Protein AF-A0A4P8RHS1-F1 (afdb_monomer_lite)

Secondary structure (DSSP, 8-state):
-HHHHHHHHHHHHHHHHHHHHHHTTSS-HHHHH---SHHHHHHHHHHHHHHHHHHHHHHHHHHHHHHHHHHHHHHHHHHHHHHHHHHHHHHHHHHHHHHHHHHHHHHHHTT-

pLDDT: mean 79.75, std 10.5, range [48.38, 92.0]

Radius of gyration: 33.07 Å; chains: 1; bounding box: 61×16×100 Å

Foldseek 3Di:
DVVLLVVLVVVLVVLVVVVVCPVVCVDPCCVNVVDDDPVVVVVVVVVSVVVNVVSVVVNVVVVVVVVVVVVVVVVVVVVVVVVVVVVVVVVVVVVVVVVVVVVVVVVVVVVD

Sequence (112 aa):
MKFLRTFLNLVVWSYVIFSALLLSTLLNENTTFSISNEEQTILLYKIIAGAGAALLIAKLLVNYLYVTSLKHEQHLQQLKINELKADLYDSRQEFRNNNYKFARAEEAEASF

Structure (mmCIF, N/CA/C/O backbone):
data_AF-A0A4P8RHS1-F1
#
_entry.id   AF-A0A4P8RHS1-F1
#
loop_
_atom_site.group_PDB
_atom_si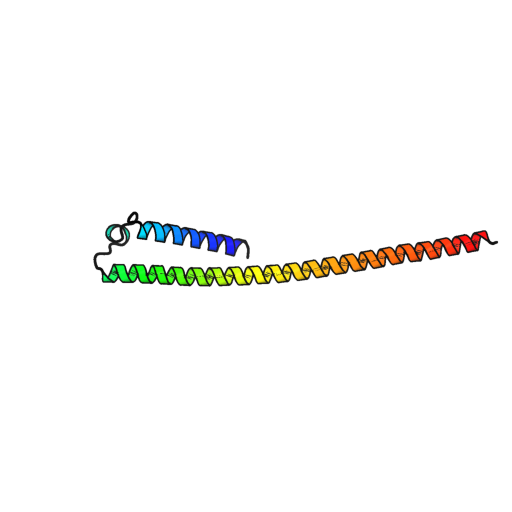te.id
_atom_site.type_symbol
_atom_site.label_atom_id
_atom_site.label_alt_id
_atom_site.label_comp_id
_atom_site.label_asym_id
_atom_site.label_entity_id
_atom_site.label_seq_id
_atom_site.pdbx_PDB_ins_code
_atom_site.Cartn_x
_atom_site.Cartn_y
_atom_site.Cartn_z
_atom_site.occupancy
_atom_site.B_iso_or_equiv
_atom_site.auth_seq_id
_atom_site.auth_comp_id
_atom_site.auth_asym_id
_atom_site.auth_atom_id
_atom_site.pdbx_PDB_model_num
ATOM 1 N N . MET A 1 1 ? 0.322 -3.977 -7.636 1.00 74.44 1 MET A N 1
ATOM 2 C CA . MET A 1 1 ? 0.633 -2.915 -6.647 1.00 74.44 1 MET A CA 1
ATOM 3 C C . MET A 1 1 ? -0.365 -1.756 -6.613 1.00 74.44 1 MET A C 1
ATOM 5 O O . MET A 1 1 ? -0.783 -1.382 -5.525 1.00 74.44 1 MET A O 1
ATOM 9 N N . LYS A 1 2 ? -0.784 -1.194 -7.759 1.00 75.88 2 LYS A N 1
ATOM 10 C CA . LYS A 1 2 ? -1.721 -0.049 -7.802 1.00 75.88 2 LYS A CA 1
ATOM 11 C C . LYS A 1 2 ? -3.056 -0.334 -7.091 1.00 75.88 2 LYS A C 1
ATOM 13 O O . LYS A 1 2 ? -3.466 0.448 -6.246 1.00 75.88 2 LYS A O 1
ATOM 18 N N . PHE A 1 3 ? -3.661 -1.497 -7.357 1.00 80.81 3 PHE A N 1
ATOM 19 C CA . PHE A 1 3 ? -4.893 -1.946 -6.694 1.00 80.81 3 PHE A CA 1
ATOM 20 C C . PHE A 1 3 ? -4.735 -2.086 -5.173 1.00 80.81 3 PHE A C 1
ATOM 22 O O . PHE A 1 3 ? -5.542 -1.550 -4.426 1.00 80.81 3 PHE A O 1
ATOM 29 N N . LEU A 1 4 ? -3.653 -2.726 -4.713 1.00 81.00 4 LEU A N 1
ATOM 30 C CA . LEU A 1 4 ? -3.365 -2.908 -3.287 1.00 81.00 4 LEU A CA 1
ATOM 31 C C . LEU A 1 4 ? -3.214 -1.564 -2.557 1.00 81.00 4 LEU A C 1
ATOM 33 O O . LEU A 1 4 ? -3.756 -1.382 -1.472 1.00 81.00 4 LEU A O 1
ATOM 37 N N . ARG A 1 5 ? -2.534 -0.595 -3.184 1.00 79.81 5 ARG A N 1
ATOM 38 C CA . ARG A 1 5 ? -2.408 0.774 -2.663 1.00 79.81 5 ARG A 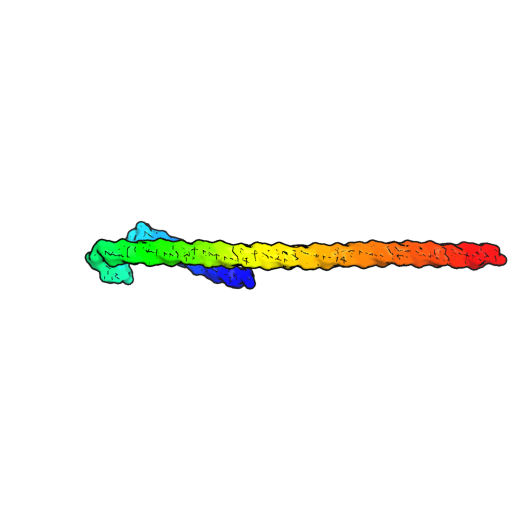CA 1
ATOM 39 C C . ARG A 1 5 ? -3.762 1.486 -2.591 1.00 79.81 5 ARG A C 1
ATOM 41 O O . ARG A 1 5 ? -4.038 2.151 -1.597 1.00 79.81 5 ARG A O 1
ATOM 48 N N . THR A 1 6 ? -4.602 1.352 -3.618 1.00 85.62 6 THR A N 1
ATOM 49 C CA . THR A 1 6 ? -5.950 1.943 -3.637 1.00 85.62 6 THR A CA 1
ATOM 50 C C . THR A 1 6 ? -6.848 1.327 -2.569 1.00 85.62 6 THR A C 1
ATOM 52 O O . THR A 1 6 ? -7.483 2.063 -1.818 1.00 85.62 6 THR A O 1
ATOM 55 N N . PHE A 1 7 ? -6.857 -0.002 -2.457 1.00 88.31 7 PHE A N 1
ATOM 56 C CA . PHE A 1 7 ? -7.616 -0.721 -1.439 1.00 88.31 7 PHE A CA 1
ATOM 57 C C . PHE A 1 7 ? -7.185 -0.304 -0.030 1.00 88.31 7 PHE A C 1
ATOM 59 O O . PHE A 1 7 ? -8.019 0.077 0.785 1.00 88.31 7 PHE A O 1
ATOM 66 N N . LEU A 1 8 ? -5.877 -0.274 0.234 1.00 87.75 8 LEU A N 1
ATOM 67 C CA . LEU A 1 8 ? -5.358 0.130 1.537 1.00 87.75 8 LEU A CA 1
ATOM 68 C C . LEU A 1 8 ? -5.686 1.595 1.863 1.00 87.75 8 LEU A C 1
ATOM 70 O O . LEU A 1 8 ? -6.040 1.901 2.996 1.00 87.75 8 LEU A O 1
ATOM 74 N N . ASN A 1 9 ? -5.639 2.499 0.882 1.00 87.19 9 ASN A N 1
ATOM 75 C CA . ASN A 1 9 ? -6.089 3.878 1.084 1.00 87.19 9 ASN A CA 1
ATOM 76 C C . ASN A 1 9 ? -7.578 3.953 1.444 1.00 87.19 9 ASN A C 1
ATOM 78 O O . ASN A 1 9 ? -7.937 4.736 2.318 1.00 87.19 9 ASN A O 1
ATOM 82 N N . LEU A 1 10 ? -8.430 3.152 0.800 1.00 91.94 10 LEU A N 1
ATOM 83 C CA . LEU A 1 10 ? -9.861 3.101 1.103 1.00 91.94 10 LEU A CA 1
ATOM 84 C C . LEU A 1 10 ? -10.108 2.600 2.533 1.00 91.94 10 LEU A C 1
ATOM 86 O O . LEU A 1 10 ? -10.871 3.220 3.270 1.00 91.94 10 LEU A O 1
ATOM 90 N N . VAL A 1 11 ? -9.399 1.549 2.956 1.00 89.81 11 VAL A N 1
ATOM 91 C CA . VAL A 1 11 ? -9.449 1.039 4.337 1.00 89.81 11 VAL A CA 1
ATOM 92 C C . VAL A 1 11 ? -9.008 2.109 5.338 1.00 89.81 11 VAL A C 1
ATOM 94 O O . VAL A 1 11 ? -9.685 2.329 6.340 1.00 89.81 11 VAL A O 1
ATOM 97 N N . VAL A 1 12 ? -7.913 2.823 5.058 1.00 89.38 12 VAL A N 1
ATOM 98 C CA . VAL A 1 12 ? -7.424 3.907 5.926 1.00 89.38 12 VAL A CA 1
ATOM 99 C C . VAL A 1 12 ? -8.446 5.040 6.026 1.00 89.38 12 VAL A C 1
ATOM 101 O O . VAL A 1 12 ? -8.705 5.516 7.126 1.00 89.38 12 VAL A O 1
ATOM 104 N N . TRP A 1 13 ? -9.059 5.453 4.915 1.00 89.69 13 TRP A N 1
ATOM 105 C CA . TRP A 1 13 ? -10.111 6.473 4.939 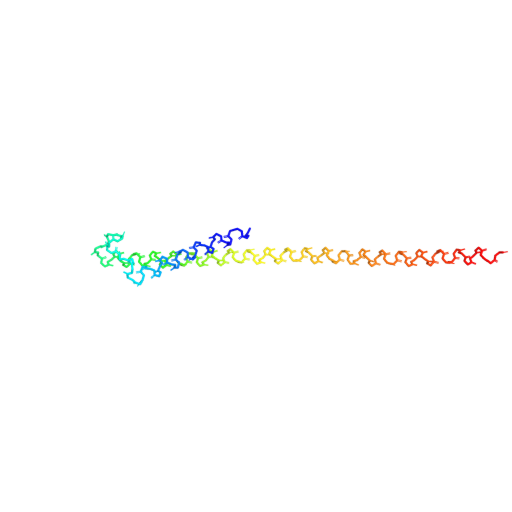1.00 89.69 13 TRP A CA 1
ATOM 106 C C . TRP A 1 13 ? -11.324 6.027 5.751 1.00 89.69 13 TRP A C 1
ATOM 108 O O . TRP A 1 13 ? -11.800 6.789 6.589 1.00 89.69 13 TRP A O 1
ATOM 118 N N . SER A 1 14 ? -11.773 4.785 5.568 1.00 89.12 14 SER A N 1
ATOM 119 C CA . SER A 1 14 ? -12.859 4.214 6.368 1.00 89.12 14 SER A CA 1
ATOM 120 C C . SER A 1 14 ? -12.521 4.210 7.861 1.00 89.12 14 SER A C 1
ATOM 122 O O . SER A 1 14 ? -13.365 4.567 8.677 1.00 89.12 14 SER A O 1
ATOM 124 N N . TYR A 1 15 ? -11.286 3.852 8.222 1.00 90.06 15 TYR A N 1
ATOM 125 C CA . TYR A 1 15 ? -10.816 3.861 9.607 1.00 90.06 15 TYR A CA 1
ATOM 126 C C . TYR A 1 15 ? -10.774 5.276 10.204 1.00 90.06 15 TYR A C 1
ATOM 128 O O . TYR A 1 15 ? -11.187 5.472 11.348 1.00 90.06 15 TYR A O 1
ATOM 136 N N . VAL A 1 16 ? -10.306 6.268 9.438 1.00 88.06 16 VAL A N 1
ATOM 137 C CA . VAL A 1 16 ? -10.254 7.672 9.880 1.00 88.06 16 VAL A CA 1
ATOM 138 C C . VAL A 1 16 ? -11.661 8.214 10.104 1.00 88.06 16 VAL A C 1
ATOM 140 O O . VAL A 1 16 ? -11.913 8.821 11.141 1.00 88.06 16 VAL A O 1
ATOM 143 N N . ILE A 1 17 ? -12.584 7.954 9.174 1.00 89.44 17 ILE A N 1
ATOM 144 C CA . ILE A 1 17 ? -13.987 8.368 9.297 1.00 89.44 17 ILE A CA 1
ATOM 145 C C . ILE A 1 17 ? -14.625 7.712 10.523 1.00 89.44 17 ILE A C 1
ATOM 147 O O . ILE A 1 17 ? -15.237 8.399 11.335 1.00 89.44 17 ILE A O 1
ATOM 151 N N . PHE A 1 18 ? -14.436 6.402 10.694 1.00 86.88 18 PHE A N 1
ATOM 152 C CA . PHE A 1 18 ? -14.956 5.670 11.847 1.00 86.88 18 PHE A CA 1
ATOM 153 C C . PHE A 1 18 ? -14.419 6.227 13.172 1.00 86.88 18 PHE A C 1
ATOM 155 O O . PHE A 1 18 ? -15.196 6.539 14.069 1.00 86.88 18 PHE A O 1
ATOM 162 N N . SER A 1 19 ? -13.102 6.424 13.273 1.00 84.94 19 SER A N 1
ATOM 163 C CA . SER A 1 19 ? -12.467 6.980 14.475 1.00 84.94 19 SER A CA 1
ATOM 164 C C . SER A 1 19 ? -12.947 8.403 14.773 1.00 84.94 19 SER A C 1
ATOM 166 O O . SER A 1 19 ? -13.182 8.744 15.927 1.00 84.94 19 SER A O 1
ATOM 168 N N . ALA A 1 20 ? -13.125 9.231 13.740 1.00 85.44 20 ALA A N 1
ATOM 169 C CA . ALA A 1 20 ? -13.624 10.593 13.894 1.00 85.44 20 ALA A CA 1
ATOM 170 C C . ALA A 1 20 ? -15.073 10.621 14.401 1.00 85.44 20 ALA A C 1
ATOM 172 O O . ALA A 1 20 ? -15.378 11.394 15.303 1.00 85.44 20 ALA A O 1
ATOM 173 N N . LEU A 1 21 ? -15.945 9.756 13.872 1.00 85.31 21 LEU A N 1
ATOM 174 C CA . LEU A 1 21 ? -17.334 9.633 14.328 1.00 85.31 21 LEU A CA 1
ATOM 175 C C . LEU A 1 21 ? -17.431 9.150 15.781 1.00 85.31 21 LEU A C 1
ATOM 177 O O . LEU A 1 21 ? -18.306 9.599 16.521 1.00 85.31 21 LEU A O 1
ATOM 181 N N . LEU A 1 22 ? -16.526 8.254 16.183 1.00 83.19 22 LEU A N 1
ATOM 182 C CA . LEU A 1 22 ? -16.426 7.743 17.551 1.00 83.19 22 LEU A CA 1
ATOM 183 C C . LEU A 1 22 ? -15.972 8.841 18.523 1.00 83.19 22 LEU A C 1
ATOM 185 O O . LEU A 1 22 ? -16.579 9.026 19.570 1.00 83.19 22 LEU A O 1
ATOM 189 N N . LEU A 1 23 ? -14.986 9.650 18.129 1.00 81.25 23 LEU A N 1
ATOM 190 C CA . LEU A 1 23 ? -14.503 10.776 18.936 1.00 81.25 23 LEU A CA 1
ATOM 191 C C . LEU A 1 23 ? -15.464 11.975 18.971 1.00 81.25 23 LEU A C 1
ATOM 193 O O . LEU A 1 23 ? -15.468 12.721 19.946 1.00 81.25 23 LEU A O 1
ATOM 197 N N . SER A 1 24 ? -16.276 12.190 17.932 1.00 78.62 24 SER A N 1
ATOM 198 C CA . SER A 1 24 ? -17.181 13.346 17.849 1.00 78.62 24 SER A CA 1
ATOM 199 C C . SER A 1 24 ? -18.518 13.144 18.573 1.00 78.62 24 SER A C 1
ATOM 201 O O . SER A 1 24 ? -19.466 13.862 18.258 1.00 78.62 24 SER A O 1
ATOM 203 N N . THR A 1 25 ? -18.620 12.130 19.443 1.00 68.38 25 THR A N 1
ATOM 204 C CA . THR A 1 25 ? -19.835 11.703 20.171 1.00 68.38 25 THR A CA 1
ATOM 205 C C . THR A 1 25 ? -21.051 11.340 19.303 1.00 68.38 25 THR A C 1
ATOM 207 O O . THR A 1 25 ? -22.109 11.009 19.838 1.00 68.38 25 THR A O 1
ATOM 210 N N . LEU A 1 26 ? -20.904 11.321 17.969 1.00 71.00 26 LEU A N 1
ATOM 211 C CA . LEU A 1 26 ? -21.935 10.876 17.022 1.00 71.00 26 LEU A CA 1
ATOM 212 C C . LEU A 1 26 ? -22.147 9.358 17.097 1.00 71.00 26 LEU A C 1
ATOM 214 O O . LEU A 1 26 ? -23.270 8.881 16.947 1.00 71.00 26 LEU A O 1
ATOM 218 N N . LEU A 1 27 ? -21.077 8.604 17.356 1.00 69.06 27 LEU A N 1
ATOM 219 C CA . LEU A 1 27 ? -21.141 7.200 17.749 1.00 69.06 27 LEU A CA 1
ATOM 220 C C . LEU A 1 27 ? -20.948 7.116 19.261 1.00 69.06 27 LEU A C 1
ATOM 222 O O . LEU A 1 27 ? -19.839 7.268 19.764 1.00 69.06 27 LEU A O 1
ATOM 226 N N . ASN A 1 28 ? -22.035 6.876 19.990 1.00 70.19 28 ASN A N 1
ATOM 227 C CA . ASN A 1 28 ? -21.971 6.717 21.436 1.00 70.19 28 ASN A CA 1
ATOM 228 C C . ASN A 1 28 ? -21.539 5.283 21.786 1.00 70.19 28 ASN A C 1
ATOM 230 O O . ASN A 1 28 ? -22.145 4.298 21.349 1.00 70.19 28 ASN A O 1
ATOM 234 N N . GLU A 1 29 ? -20.459 5.179 22.553 1.00 67.88 29 GLU A N 1
ATOM 235 C CA . GLU A 1 29 ? -19.797 3.929 22.931 1.00 67.88 29 GLU A CA 1
ATOM 236 C C . GLU A 1 29 ? -20.727 3.006 23.732 1.00 67.88 29 GLU A C 1
ATOM 238 O O . GLU A 1 29 ? -20.777 1.801 23.476 1.00 67.88 29 GLU A O 1
ATOM 243 N N . ASN A 1 30 ? -21.547 3.581 24.622 1.00 64.38 30 ASN A N 1
ATOM 2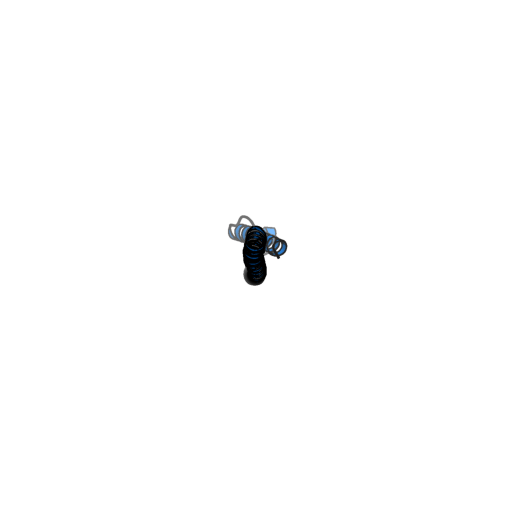44 C CA . ASN A 1 30 ? -22.510 2.830 25.433 1.00 64.38 30 ASN A CA 1
ATOM 245 C C . ASN A 1 30 ? -23.617 2.201 24.581 1.00 64.38 30 ASN A C 1
ATOM 247 O O . ASN A 1 30 ? -24.023 1.069 24.830 1.00 64.38 30 ASN A O 1
ATOM 251 N N . THR A 1 31 ? -24.125 2.914 23.572 1.00 66.25 31 THR A N 1
ATOM 252 C CA . THR A 1 31 ? -25.230 2.414 22.735 1.00 66.25 31 THR A CA 1
ATOM 253 C C . THR A 1 31 ? -24.750 1.504 21.612 1.00 66.25 31 THR A C 1
ATOM 255 O O . THR A 1 31 ? -25.482 0.612 21.200 1.00 66.25 31 THR A O 1
ATOM 258 N N . THR A 1 32 ? -23.534 1.727 21.108 1.00 70.19 32 THR A N 1
ATOM 259 C CA . THR A 1 32 ? -23.006 1.016 19.931 1.00 70.19 32 THR A CA 1
ATOM 260 C C . THR A 1 32 ? -22.233 -0.241 20.319 1.00 70.19 32 THR A C 1
ATOM 262 O O . THR A 1 32 ? -22.327 -1.253 19.630 1.00 70.19 32 THR A O 1
ATOM 265 N N . PHE A 1 33 ? -21.485 -0.190 21.424 1.00 72.56 33 PHE A N 1
ATOM 266 C CA . PHE A 1 33 ? -20.627 -1.289 21.877 1.00 72.56 33 PHE A CA 1
ATOM 267 C C . PHE A 1 33 ? -21.091 -1.910 23.198 1.00 72.56 33 PHE A C 1
ATOM 269 O O . PHE A 1 33 ? -20.405 -2.783 23.723 1.00 72.56 33 PHE A O 1
ATOM 276 N N . SER A 1 34 ? -22.248 -1.482 23.727 1.00 76.31 34 SER A N 1
ATOM 277 C CA . SER A 1 34 ? -22.792 -1.941 25.017 1.00 76.31 34 SER A CA 1
ATOM 278 C C . SER A 1 34 ? -21.777 -1.849 26.159 1.00 76.31 34 SER A C 1
ATOM 280 O O . SER A 1 34 ? -21.766 -2.677 27.068 1.00 76.31 34 SER A O 1
ATOM 282 N N . ILE A 1 35 ? -20.905 -0.844 26.094 1.00 76.44 35 ILE A N 1
ATOM 283 C CA . ILE A 1 35 ? -19.909 -0.586 27.124 1.00 76.44 35 ILE A CA 1
ATOM 284 C C . ILE A 1 35 ? -20.617 0.060 28.312 1.00 76.44 35 ILE A C 1
ATOM 286 O O . ILE A 1 35 ? -21.473 0.919 28.131 1.00 76.44 35 ILE A O 1
ATOM 290 N N . SER A 1 36 ? -20.308 -0.384 29.527 1.00 72.81 36 SER A N 1
ATOM 291 C CA . SER A 1 36 ? -20.899 0.177 30.752 1.00 72.81 36 SER A CA 1
ATOM 292 C C . SER A 1 36 ? -19.862 0.607 31.789 1.00 72.81 36 SER A C 1
ATOM 294 O O . SER A 1 36 ? -20.218 1.288 32.746 1.00 72.81 36 SER A O 1
ATOM 296 N N . ASN A 1 37 ? -18.593 0.223 31.603 1.00 79.19 37 ASN A N 1
ATOM 297 C CA . ASN A 1 37 ? -17.501 0.455 32.550 1.00 79.19 37 ASN A CA 1
ATOM 298 C C . ASN A 1 37 ? -16.335 1.207 31.891 1.00 79.19 37 ASN A C 1
ATOM 300 O O . ASN A 1 37 ? -15.971 0.915 30.751 1.00 79.19 37 ASN A O 1
ATOM 304 N N . GLU A 1 38 ? -15.672 2.085 32.651 1.00 80.56 38 GLU A N 1
ATOM 305 C CA . GLU A 1 38 ? -14.509 2.864 32.186 1.00 80.56 38 GLU A CA 1
ATOM 306 C C . GLU A 1 38 ? -13.354 1.986 31.675 1.00 80.56 38 GLU A C 1
ATOM 308 O O . GLU A 1 38 ? -12.709 2.323 30.682 1.00 80.56 38 GLU A O 1
ATOM 313 N N . GLU A 1 39 ? -13.109 0.825 32.292 1.00 84.94 39 GLU A N 1
ATOM 314 C CA . GLU A 1 39 ? -12.054 -0.096 31.845 1.00 84.94 39 GLU A CA 1
ATOM 315 C C . GLU A 1 39 ? -12.282 -0.606 30.415 1.00 84.94 39 GLU A C 1
ATOM 317 O O . GLU A 1 39 ? -11.330 -0.745 29.645 1.00 84.94 39 GLU A O 1
ATOM 322 N N . GLN A 1 40 ? -13.540 -0.848 30.036 1.00 81.69 40 GLN A N 1
ATOM 323 C CA . GLN A 1 40 ? -13.902 -1.310 28.695 1.00 81.69 40 GLN A CA 1
ATOM 324 C C . GLN A 1 40 ? -13.738 -0.192 27.661 1.00 81.69 40 GLN A C 1
ATOM 326 O O . GLN A 1 40 ? -13.229 -0.448 26.568 1.00 81.69 40 GLN A O 1
ATOM 331 N N . THR A 1 41 ? -14.078 1.047 28.024 1.00 81.31 41 THR A N 1
ATOM 332 C CA . THR A 1 41 ? -13.817 2.238 27.203 1.00 81.31 41 THR A CA 1
ATOM 333 C C . THR A 1 41 ? -12.320 2.410 26.937 1.00 81.31 41 THR A C 1
ATOM 335 O O . THR A 1 41 ? -11.894 2.535 25.787 1.00 81.31 41 THR A O 1
ATOM 338 N N . ILE A 1 42 ? -11.480 2.331 27.975 1.00 85.06 42 ILE A N 1
ATOM 339 C CA . ILE A 1 42 ? -10.018 2.446 27.825 1.00 85.06 42 ILE A CA 1
ATOM 340 C C . ILE A 1 42 ? -9.466 1.332 26.923 1.00 85.06 42 ILE A C 1
ATOM 342 O O . ILE A 1 42 ? -8.576 1.573 26.099 1.00 85.06 42 ILE A O 1
ATOM 346 N N . LEU A 1 43 ? -9.984 0.111 27.062 1.00 87.06 43 LEU A N 1
ATOM 347 C CA . LEU A 1 43 ? -9.584 -1.030 26.240 1.00 87.06 43 LEU A CA 1
ATOM 348 C C . LEU A 1 43 ? -9.966 -0.809 24.767 1.00 87.06 43 LEU A C 1
ATOM 350 O O . LEU A 1 43 ? -9.128 -1.019 23.886 1.00 87.06 43 LEU A O 1
ATOM 354 N N . LEU A 1 44 ? -11.169 -0.294 24.497 1.00 84.31 44 LEU A N 1
ATOM 355 C CA . LEU A 1 44 ? -11.622 0.058 23.149 1.00 84.31 44 LEU A CA 1
ATOM 356 C C . LEU A 1 44 ? -10.696 1.097 22.496 1.00 84.31 44 LEU A C 1
ATOM 358 O O . LEU A 1 44 ? -10.203 0.871 21.388 1.00 84.31 44 LEU A O 1
ATOM 362 N N . TYR A 1 45 ? -10.357 2.176 23.204 1.00 85.12 45 TYR A N 1
ATOM 363 C CA . TYR A 1 45 ? -9.418 3.182 22.697 1.00 85.12 45 TYR A CA 1
ATOM 364 C C . TYR A 1 45 ? -8.008 2.626 22.454 1.00 85.12 45 TYR A C 1
ATOM 366 O O . TYR A 1 45 ? -7.376 2.982 21.455 1.00 85.12 45 TYR A O 1
ATOM 374 N N . LYS A 1 46 ? -7.516 1.714 23.304 1.00 88.12 46 LYS A N 1
ATOM 375 C CA . LYS A 1 46 ? -6.233 1.023 23.072 1.00 88.12 46 LYS A CA 1
ATOM 376 C C . LYS A 1 46 ? -6.262 0.159 21.814 1.00 88.12 46 LYS A C 1
ATOM 378 O O . LY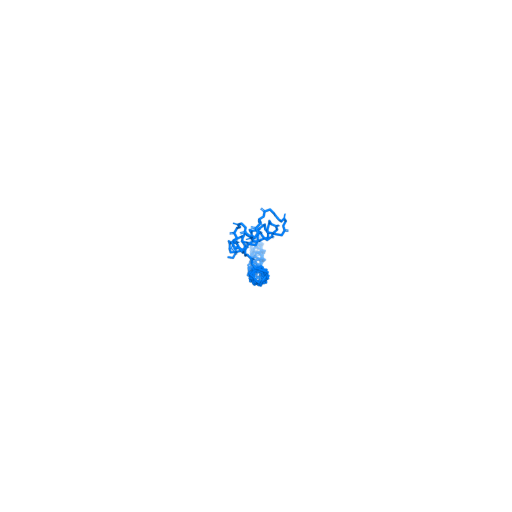S A 1 46 ? -5.288 0.170 21.061 1.00 88.12 46 LYS A O 1
ATOM 383 N N . ILE A 1 47 ? -7.355 -0.565 21.574 1.00 87.88 47 ILE A N 1
ATOM 384 C CA . ILE A 1 47 ? -7.522 -1.370 20.356 1.00 87.88 47 ILE A CA 1
ATOM 385 C C . ILE A 1 47 ? -7.541 -0.465 19.126 1.00 87.88 47 ILE A C 1
ATOM 387 O O . ILE A 1 47 ? -6.832 -0.751 18.163 1.00 87.88 47 ILE A O 1
ATOM 391 N N . ILE A 1 48 ? -8.293 0.639 19.167 1.00 87.44 48 ILE A N 1
ATOM 392 C CA . ILE A 1 48 ? -8.343 1.613 18.070 1.00 87.44 48 ILE A CA 1
ATOM 393 C C . ILE A 1 48 ? -6.937 2.158 17.803 1.00 87.44 48 ILE A C 1
ATOM 395 O O . ILE A 1 48 ? -6.441 2.048 16.686 1.00 87.44 48 ILE A O 1
ATOM 399 N N . ALA A 1 49 ? -6.237 2.645 18.830 1.00 86.25 49 ALA A N 1
ATOM 400 C CA . ALA A 1 49 ? -4.872 3.146 18.685 1.00 86.25 49 ALA A CA 1
ATOM 401 C C . ALA A 1 49 ? -3.911 2.088 18.104 1.00 86.25 49 ALA A C 1
ATOM 403 O O . ALA A 1 49 ? -3.127 2.392 17.201 1.00 86.25 49 ALA A O 1
ATOM 404 N N . GLY A 1 50 ? -4.006 0.838 18.568 1.00 90.25 50 GLY A N 1
ATOM 405 C CA . GLY A 1 50 ? -3.223 -0.284 18.046 1.00 90.25 50 GLY A CA 1
ATOM 406 C C . GLY A 1 50 ? -3.527 -0.597 16.577 1.00 90.25 50 GLY A C 1
ATOM 407 O O . GLY A 1 50 ? -2.606 -0.763 15.775 1.00 90.25 50 GLY A O 1
ATOM 408 N N . ALA A 1 51 ? -4.805 -0.605 16.195 1.00 88.56 51 ALA A N 1
ATOM 409 C CA . ALA A 1 51 ? -5.235 -0.787 14.811 1.00 88.56 51 ALA A CA 1
ATOM 410 C C . ALA A 1 51 ? -4.741 0.357 13.908 1.00 88.56 51 ALA A C 1
ATOM 412 O O . ALA A 1 51 ? -4.257 0.108 12.801 1.00 88.56 51 ALA A O 1
ATOM 413 N N . GLY A 1 52 ? -4.776 1.599 14.397 1.00 87.69 52 GLY A N 1
ATOM 414 C CA . GLY A 1 52 ? -4.221 2.761 13.705 1.00 87.69 52 GLY A CA 1
ATOM 415 C C . GLY A 1 52 ? -2.713 2.644 13.463 1.00 87.69 52 GLY A C 1
ATOM 416 O O . GLY A 1 52 ? -2.246 2.885 12.346 1.00 87.69 52 GLY A O 1
ATOM 417 N N . ALA A 1 53 ? -1.952 2.209 14.471 1.00 89.62 53 ALA A N 1
ATOM 418 C CA . ALA A 1 53 ? -0.514 1.970 14.334 1.00 89.62 53 ALA A CA 1
ATOM 419 C C . ALA A 1 53 ? -0.213 0.878 13.291 1.00 89.62 53 ALA A C 1
ATOM 421 O O . ALA A 1 53 ? 0.640 1.066 12.419 1.00 89.62 53 ALA A O 1
ATOM 422 N N . ALA A 1 54 ? -0.961 -0.229 13.321 1.00 90.81 54 ALA A N 1
ATOM 423 C CA . ALA A 1 54 ? -0.825 -1.306 12.343 1.00 90.81 54 ALA A CA 1
ATOM 424 C C . ALA A 1 54 ? -1.136 -0.834 10.909 1.00 90.81 54 ALA A C 1
ATOM 426 O O . ALA A 1 54 ? -0.390 -1.144 9.976 1.00 90.81 54 ALA A O 1
ATOM 427 N N . LEU A 1 55 ? -2.189 -0.028 10.727 1.00 90.62 55 LEU A N 1
ATOM 428 C CA . LEU A 1 55 ? -2.551 0.543 9.427 1.00 90.62 55 LEU A CA 1
ATOM 429 C C . LEU A 1 55 ? -1.472 1.480 8.874 1.00 90.62 55 LEU A C 1
ATOM 431 O O . LEU A 1 55 ? -1.193 1.446 7.672 1.00 90.62 55 LEU A O 1
ATOM 435 N N . LEU A 1 56 ? -0.838 2.292 9.724 1.00 88.88 56 LEU A N 1
ATOM 436 C CA . LEU A 1 56 ? 0.268 3.160 9.308 1.00 88.88 56 LEU A CA 1
ATOM 437 C C . LEU A 1 56 ? 1.475 2.353 8.827 1.00 88.88 56 LEU A C 1
ATOM 439 O O . LEU A 1 56 ? 2.029 2.664 7.770 1.00 88.88 56 LEU A O 1
ATOM 443 N N . ILE A 1 57 ? 1.843 1.294 9.550 1.00 92.00 57 ILE A N 1
ATOM 444 C CA . ILE A 1 57 ? 2.935 0.395 9.152 1.00 92.00 57 ILE A CA 1
ATOM 445 C C . ILE A 1 57 ? 2.604 -0.279 7.818 1.00 92.00 57 ILE A C 1
ATOM 447 O O . ILE A 1 57 ? 3.416 -0.246 6.891 1.00 92.00 57 ILE A O 1
ATOM 451 N N . ALA A 1 58 ? 1.393 -0.823 7.677 1.00 88.88 58 ALA A N 1
ATOM 452 C CA . ALA A 1 58 ? 0.948 -1.449 6.435 1.00 88.88 58 ALA A CA 1
ATOM 453 C C . ALA A 1 58 ? 0.987 -0.462 5.254 1.00 88.88 58 ALA A C 1
ATOM 455 O O . ALA A 1 58 ? 1.474 -0.797 4.170 1.00 88.88 58 ALA A O 1
ATOM 456 N N . LYS A 1 59 ? 0.550 0.786 5.468 1.00 86.88 59 LYS A N 1
ATOM 457 C CA . LYS A 1 59 ? 0.619 1.853 4.460 1.00 86.88 59 LYS A CA 1
ATOM 458 C C . LYS A 1 59 ? 2.051 2.166 4.053 1.00 86.88 59 LYS A C 1
ATOM 460 O O . LYS A 1 59 ? 2.329 2.314 2.861 1.00 86.88 59 LYS A O 1
ATOM 465 N N . LEU A 1 60 ? 2.949 2.267 5.028 1.00 89.25 60 LEU A N 1
ATOM 466 C CA . LEU A 1 60 ? 4.354 2.573 4.797 1.00 89.25 60 LEU A CA 1
ATOM 467 C C . LEU A 1 60 ? 5.028 1.462 3.986 1.00 89.25 60 LEU A C 1
ATOM 469 O O . LEU A 1 60 ? 5.689 1.762 2.992 1.00 89.25 60 LEU A O 1
ATOM 473 N N . LEU A 1 61 ? 4.778 0.197 4.331 1.00 88.94 61 LEU A N 1
ATOM 474 C CA . LEU A 1 61 ? 5.297 -0.964 3.603 1.00 88.94 61 LEU A CA 1
ATOM 475 C C . LEU A 1 61 ? 4.801 -1.009 2.155 1.00 88.94 61 LEU A C 1
ATOM 477 O O . LEU A 1 61 ? 5.605 -1.125 1.229 1.00 88.94 61 LEU A O 1
ATOM 481 N N . VAL A 1 62 ? 3.490 -0.862 1.934 1.00 88.50 62 VAL A N 1
ATOM 482 C CA . VAL A 1 62 ? 2.926 -0.870 0.574 1.00 88.50 62 VAL A CA 1
ATOM 483 C C . VAL A 1 62 ? 3.471 0.295 -0.253 1.00 88.50 62 VAL A C 1
ATOM 485 O O . VAL A 1 62 ? 3.785 0.115 -1.430 1.00 88.50 62 VAL A O 1
ATOM 488 N N . ASN A 1 63 ? 3.625 1.479 0.344 1.00 85.75 63 ASN A N 1
ATOM 489 C CA . ASN A 1 63 ? 4.180 2.632 -0.358 1.00 85.75 63 ASN A CA 1
ATOM 490 C C . ASN A 1 63 ? 5.666 2.441 -0.692 1.00 85.75 63 ASN A C 1
ATOM 492 O O . ASN A 1 63 ? 6.080 2.747 -1.808 1.00 85.75 63 ASN A O 1
ATOM 496 N N . TYR A 1 64 ? 6.450 1.892 0.237 1.00 87.06 64 TYR A N 1
ATOM 497 C CA . TYR A 1 64 ? 7.857 1.573 0.008 1.00 87.06 64 TYR A CA 1
ATOM 498 C C . TYR A 1 64 ? 8.020 0.585 -1.151 1.00 87.06 64 TYR A C 1
ATOM 500 O O . TYR A 1 64 ? 8.741 0.866 -2.107 1.00 87.06 64 TYR A O 1
ATOM 508 N N . LEU A 1 65 ? 7.282 -0.529 -1.124 1.00 86.88 65 LEU A N 1
ATOM 509 C CA . LEU A 1 65 ? 7.320 -1.528 -2.194 1.00 86.88 65 LEU A CA 1
ATOM 510 C C . LEU A 1 65 ? 6.872 -0.950 -3.542 1.00 86.88 65 LEU A C 1
ATOM 512 O O . LEU A 1 65 ? 7.461 -1.267 -4.574 1.00 86.88 65 LEU A O 1
ATOM 516 N N . TYR A 1 66 ? 5.862 -0.076 -3.542 1.00 85.88 66 TYR A N 1
ATOM 517 C CA . TYR A 1 66 ? 5.396 0.594 -4.754 1.00 85.88 66 TYR A CA 1
ATOM 518 C C . TYR A 1 66 ? 6.455 1.529 -5.352 1.00 85.88 66 TYR A C 1
ATOM 520 O O . TYR A 1 66 ? 6.692 1.495 -6.556 1.00 85.88 66 TYR A O 1
ATOM 528 N N . VAL A 1 67 ? 7.123 2.341 -4.526 1.00 85.56 67 VAL A N 1
ATOM 529 C CA . VAL A 1 67 ? 8.202 3.230 -4.989 1.00 85.56 67 VAL A CA 1
ATOM 530 C C . VAL A 1 67 ? 9.373 2.420 -5.537 1.00 85.56 67 VAL A C 1
ATOM 532 O O . VAL A 1 67 ? 9.919 2.763 -6.585 1.00 85.56 67 VAL A O 1
ATOM 535 N N . THR A 1 68 ? 9.743 1.333 -4.864 1.00 86.75 68 THR A N 1
ATOM 536 C CA . THR A 1 68 ? 10.820 0.451 -5.323 1.00 86.75 68 THR A CA 1
ATOM 537 C C . THR A 1 68 ? 10.482 -0.197 -6.665 1.00 86.75 68 THR A C 1
ATOM 539 O O . THR A 1 68 ? 11.331 -0.203 -7.558 1.00 86.75 68 THR A O 1
ATOM 542 N N . SER A 1 69 ? 9.242 -0.666 -6.862 1.00 83.81 69 SER A N 1
ATOM 543 C CA . SER A 1 69 ? 8.831 -1.228 -8.158 1.00 83.81 69 SER A CA 1
ATOM 544 C C . SER A 1 69 ? 8.860 -0.175 -9.267 1.00 83.81 69 SER A C 1
ATOM 546 O O . SER A 1 69 ? 9.366 -0.451 -10.350 1.00 83.81 69 SER A O 1
ATOM 548 N N . LEU A 1 70 ? 8.403 1.051 -8.987 1.00 84.75 70 LEU A N 1
ATOM 549 C CA . LEU A 1 70 ? 8.449 2.149 -9.955 1.00 84.75 70 LEU A CA 1
ATOM 550 C C . LEU A 1 70 ? 9.880 2.523 -10.349 1.00 84.75 70 LEU A C 1
ATOM 552 O O . LEU A 1 70 ? 10.146 2.740 -11.528 1.00 84.75 70 LEU A O 1
ATOM 556 N N . LYS A 1 71 ? 10.813 2.578 -9.390 1.00 86.94 71 LYS A N 1
ATOM 557 C CA . LYS A 1 71 ? 12.230 2.843 -9.688 1.00 86.94 71 LYS A CA 1
ATOM 558 C C . LYS A 1 71 ? 12.828 1.766 -10.591 1.00 86.94 71 LYS A C 1
ATOM 560 O O . LYS A 1 71 ? 13.581 2.086 -11.506 1.00 86.94 71 LYS A O 1
ATOM 565 N N . HIS A 1 72 ? 12.481 0.504 -10.348 1.00 85.88 72 HIS A N 1
ATOM 566 C CA . HIS A 1 72 ? 12.946 -0.603 -11.175 1.00 85.88 72 HIS A CA 1
ATOM 567 C C . HIS A 1 72 ? 12.384 -0.526 -12.603 1.00 85.88 72 HIS A C 1
ATOM 569 O O . HIS A 1 72 ? 13.138 -0.632 -13.570 1.00 85.88 72 HIS A O 1
ATOM 575 N N . GLU A 1 73 ? 11.083 -0.260 -12.745 1.00 83.38 73 GLU A N 1
ATOM 576 C CA . GLU A 1 73 ? 10.443 -0.061 -14.052 1.00 83.38 73 GLU A CA 1
ATOM 577 C C . GLU A 1 73 ? 11.054 1.122 -14.815 1.00 83.38 73 GLU A C 1
ATOM 579 O O . GLU A 1 73 ? 11.342 1.001 -16.006 1.00 83.38 73 GLU A O 1
ATOM 584 N N . GLN A 1 74 ? 11.318 2.242 -14.135 1.00 87.81 74 GLN A N 1
ATOM 585 C CA . GLN A 1 74 ? 11.978 3.404 -14.737 1.00 87.81 74 GLN A CA 1
ATOM 586 C C . GLN A 1 74 ? 13.383 3.072 -15.243 1.00 87.81 74 GLN A C 1
ATOM 588 O O . GLN A 1 74 ? 13.737 3.471 -16.351 1.00 87.81 74 GLN A O 1
ATOM 593 N N . HIS A 1 75 ? 14.171 2.321 -14.472 1.00 88.56 75 HIS A N 1
ATOM 594 C CA . HIS A 1 75 ? 15.510 1.909 -14.892 1.00 88.56 75 HIS A CA 1
ATOM 595 C C . HIS A 1 75 ? 15.463 1.030 -16.151 1.00 88.56 75 HIS A C 1
ATOM 597 O O . HIS A 1 75 ? 16.210 1.257 -17.101 1.00 88.56 75 HIS A O 1
ATOM 603 N N . LEU A 1 76 ? 14.539 0.065 -16.205 1.00 86.50 76 LEU A N 1
ATOM 604 C CA . LEU A 1 76 ? 14.347 -0.776 -17.391 1.00 86.50 76 LEU A CA 1
ATOM 605 C C . LEU A 1 76 ? 13.912 0.036 -18.617 1.00 86.50 76 LEU A C 1
ATOM 607 O O . LEU A 1 76 ? 14.382 -0.214 -19.725 1.00 86.50 76 LEU A O 1
ATOM 611 N N . GLN A 1 77 ? 13.031 1.019 -18.434 1.00 88.19 77 GLN A N 1
ATOM 612 C CA . GLN A 1 77 ? 12.625 1.910 -19.521 1.00 88.19 77 GLN A CA 1
ATOM 613 C C . GLN A 1 77 ? 13.789 2.776 -20.017 1.00 88.19 77 GLN A C 1
ATOM 615 O O . GLN A 1 77 ? 13.934 2.959 -21.224 1.00 88.19 77 GLN A O 1
ATOM 620 N N . GLN A 1 78 ? 14.644 3.270 -19.118 1.00 86.81 78 GLN A N 1
ATOM 621 C CA . GLN A 1 78 ? 15.836 4.036 -19.495 1.00 86.81 78 GLN A CA 1
ATOM 622 C C . GLN A 1 78 ? 16.841 3.199 -20.291 1.00 86.81 78 GLN A C 1
ATOM 624 O O . GLN A 1 78 ? 17.372 3.697 -21.282 1.00 86.81 78 GLN A O 1
ATOM 629 N N . LEU A 1 79 ? 17.059 1.935 -19.913 1.00 88.88 79 LEU A N 1
ATOM 630 C CA . LEU A 1 79 ? 17.907 1.018 -20.684 1.00 88.88 79 LEU A CA 1
ATOM 631 C C . LEU A 1 79 ? 17.377 0.834 -22.108 1.00 88.88 79 LEU A C 1
ATOM 633 O O . LEU A 1 79 ? 18.116 1.071 -23.057 1.00 88.88 79 LEU A O 1
ATOM 637 N N . LYS A 1 80 ? 16.078 0.550 -22.261 1.00 87.25 80 LYS A N 1
ATOM 638 C CA . LYS A 1 80 ? 15.446 0.410 -23.584 1.00 87.25 80 LYS A CA 1
ATOM 639 C C . LYS A 1 80 ? 15.557 1.674 -24.433 1.00 87.25 80 LYS A C 1
ATOM 641 O O . LYS A 1 80 ? 15.755 1.593 -25.637 1.00 87.25 80 LYS A O 1
ATOM 646 N N . ILE A 1 81 ? 15.425 2.853 -23.821 1.00 86.06 81 ILE A N 1
ATOM 647 C CA . ILE A 1 81 ? 15.604 4.130 -24.527 1.00 86.06 81 ILE A CA 1
ATOM 648 C C . ILE A 1 81 ? 17.053 4.294 -24.993 1.00 86.06 81 ILE A C 1
ATOM 650 O O . ILE A 1 81 ? 17.282 4.804 -26.088 1.00 86.06 81 ILE A O 1
ATOM 654 N N . ASN A 1 82 ? 18.027 3.901 -24.174 1.00 87.12 82 ASN A N 1
ATOM 655 C CA . ASN A 1 82 ? 19.437 3.986 -24.541 1.00 87.12 82 ASN A CA 1
ATOM 656 C C . ASN A 1 82 ? 19.794 2.997 -25.654 1.00 87.12 82 ASN A C 1
ATOM 658 O O . ASN A 1 82 ? 20.488 3.395 -26.584 1.00 87.12 82 ASN A O 1
ATOM 662 N N . GLU A 1 83 ? 19.269 1.774 -25.600 1.00 87.88 83 GLU A N 1
ATOM 663 C CA . GLU A 1 83 ? 19.383 0.789 -26.685 1.00 87.88 83 GLU A CA 1
ATOM 664 C C . GLU A 1 83 ? 18.794 1.346 -27.985 1.00 87.88 83 GLU A C 1
ATOM 666 O O . GLU A 1 83 ? 19.494 1.424 -28.987 1.00 87.88 83 GLU A O 1
ATOM 671 N N . LEU A 1 84 ? 17.566 1.882 -27.954 1.00 88.12 84 LEU A N 1
ATOM 672 C CA . LEU A 1 84 ? 16.947 2.477 -29.146 1.00 88.12 84 LEU A CA 1
ATOM 673 C C . LEU A 1 84 ? 17.755 3.652 -29.717 1.00 88.12 84 LEU A C 1
ATOM 675 O O . LEU A 1 84 ? 17.786 3.873 -30.927 1.00 88.12 84 LEU A O 1
ATOM 679 N N . LYS A 1 85 ? 18.372 4.459 -28.846 1.00 84.62 85 LYS A N 1
ATOM 680 C CA . LYS A 1 85 ? 19.236 5.568 -29.268 1.00 84.62 85 LYS A CA 1
ATOM 681 C C . LYS A 1 85 ? 20.527 5.064 -29.902 1.00 84.62 85 LYS A C 1
ATOM 683 O O . LYS A 1 85 ? 20.969 5.688 -30.863 1.00 84.62 85 LYS A O 1
ATOM 688 N N . ALA A 1 86 ? 21.112 3.993 -29.369 1.00 83.81 86 ALA A N 1
ATOM 689 C CA . ALA A 1 86 ? 22.286 3.352 -29.946 1.00 83.81 86 ALA A CA 1
ATOM 690 C C . ALA A 1 86 ? 21.955 2.792 -31.335 1.00 83.81 86 ALA A C 1
ATOM 692 O O . ALA A 1 86 ? 22.590 3.202 -32.302 1.00 83.81 86 ALA A O 1
ATOM 693 N N . ASP A 1 87 ? 20.868 2.026 -31.462 1.00 84.62 87 ASP A N 1
ATOM 694 C CA . ASP A 1 87 ? 20.407 1.478 -32.745 1.00 84.62 87 ASP A CA 1
ATOM 695 C C . ASP A 1 87 ? 20.149 2.577 -33.787 1.00 84.62 87 ASP A C 1
ATOM 697 O O . ASP A 1 87 ? 20.535 2.460 -34.950 1.00 84.62 87 ASP A O 1
ATOM 701 N N . LEU A 1 88 ? 19.524 3.691 -33.388 1.00 81.81 88 LEU A N 1
ATOM 702 C CA . LEU A 1 88 ? 19.316 4.830 -34.287 1.00 81.81 88 LEU A CA 1
ATOM 703 C C . LEU A 1 88 ? 20.627 5.507 -34.698 1.00 81.81 88 LEU A C 1
ATOM 705 O O . LEU A 1 88 ? 20.714 6.051 -35.803 1.00 81.81 88 LEU A O 1
ATOM 709 N N . TYR A 1 89 ? 21.621 5.532 -33.815 1.00 81.00 89 TYR A N 1
ATOM 710 C CA . TYR A 1 89 ? 22.926 6.108 -34.113 1.00 81.00 89 TYR A CA 1
ATOM 711 C C . TYR A 1 89 ? 23.708 5.220 -35.082 1.00 81.00 89 TYR A C 1
ATOM 713 O O . TYR A 1 89 ? 24.227 5.729 -36.079 1.00 81.00 89 TYR A O 1
ATOM 721 N N . ASP A 1 90 ? 23.701 3.911 -34.841 1.00 77.81 90 ASP A N 1
ATOM 722 C CA . ASP A 1 90 ? 24.332 2.905 -35.693 1.00 77.81 90 ASP A CA 1
ATOM 723 C C . ASP A 1 90 ? 23.669 2.878 -37.069 1.00 77.81 90 ASP A C 1
ATOM 725 O O . ASP A 1 90 ? 24.345 3.042 -38.083 1.00 77.81 90 ASP A O 1
ATOM 729 N N . SER A 1 91 ? 22.335 2.856 -37.121 1.00 75.00 91 SER A N 1
ATOM 730 C CA . SER A 1 91 ? 21.585 2.951 -38.375 1.00 75.00 91 SER A CA 1
ATOM 731 C C . SER A 1 91 ? 21.929 4.230 -39.153 1.00 75.00 91 SER A C 1
ATOM 733 O O . SER A 1 91 ? 22.200 4.186 -40.353 1.00 75.00 91 SER A O 1
ATOM 735 N N . ARG A 1 92 ? 22.016 5.393 -38.488 1.00 76.19 92 ARG A N 1
ATOM 736 C CA . ARG A 1 92 ? 22.440 6.648 -39.144 1.00 76.19 92 ARG A CA 1
ATOM 737 C C . ARG A 1 92 ? 23.884 6.600 -39.645 1.00 76.19 92 ARG A C 1
ATOM 739 O O . ARG A 1 92 ? 24.179 7.218 -40.673 1.00 76.19 92 ARG A O 1
ATOM 746 N N . GLN A 1 93 ? 24.786 5.921 -38.940 1.00 72.81 93 GLN A N 1
ATOM 747 C CA . GLN A 1 93 ? 26.153 5.721 -39.418 1.00 72.81 93 GLN A CA 1
ATOM 748 C C . GLN A 1 93 ? 26.197 4.786 -40.622 1.00 72.81 93 GLN A C 1
ATOM 750 O O . GLN A 1 93 ? 26.884 5.111 -41.589 1.00 72.81 93 GLN A O 1
ATOM 755 N N . GLU A 1 94 ? 25.442 3.691 -40.611 1.00 71.06 94 GLU A N 1
ATOM 756 C CA . GLU A 1 94 ? 25.328 2.773 -41.745 1.00 71.06 94 GLU A CA 1
ATOM 757 C C . GLU A 1 94 ? 24.775 3.476 -42.984 1.00 71.06 94 GLU A C 1
ATOM 759 O O . GLU A 1 94 ? 25.368 3.364 -44.057 1.00 71.06 94 GLU A O 1
ATOM 764 N N . PHE A 1 95 ? 23.719 4.285 -42.843 1.00 69.69 95 PHE A N 1
ATOM 765 C CA . PHE A 1 95 ? 23.189 5.089 -43.949 1.00 69.69 95 PHE A CA 1
ATOM 766 C C . PHE A 1 95 ? 24.227 6.063 -44.511 1.00 69.69 95 PHE A C 1
ATOM 768 O O . PHE A 1 95 ? 24.379 6.168 -45.728 1.00 69.69 95 PHE A O 1
ATOM 775 N N . ARG A 1 96 ? 24.982 6.754 -43.646 1.00 66.12 96 ARG A N 1
ATOM 776 C CA . ARG A 1 96 ? 26.069 7.635 -44.099 1.00 66.12 96 ARG A CA 1
ATOM 777 C C . ARG A 1 96 ? 27.164 6.845 -44.809 1.00 66.12 96 ARG A C 1
ATOM 779 O O . ARG A 1 96 ? 27.604 7.260 -45.874 1.00 66.12 96 ARG A O 1
ATOM 786 N N . ASN A 1 97 ? 27.596 5.723 -44.243 1.00 64.38 97 ASN A N 1
ATOM 787 C CA . ASN A 1 97 ? 28.678 4.910 -44.789 1.00 64.38 97 ASN A CA 1
ATOM 788 C C . ASN A 1 97 ? 28.289 4.284 -46.140 1.00 64.38 97 ASN A C 1
ATOM 790 O O . ASN A 1 97 ? 29.085 4.302 -47.076 1.00 64.38 97 ASN A O 1
ATOM 794 N N . ASN A 1 98 ? 27.044 3.819 -46.283 1.00 63.72 98 ASN A N 1
ATOM 795 C CA . ASN A 1 98 ? 26.525 3.363 -47.569 1.00 63.72 98 ASN A CA 1
ATOM 796 C C . ASN A 1 98 ? 26.449 4.504 -48.582 1.00 63.72 98 ASN A C 1
ATOM 798 O O . ASN A 1 98 ? 26.936 4.321 -49.691 1.00 63.72 98 ASN A O 1
ATOM 802 N N . ASN A 1 99 ? 25.953 5.690 -48.216 1.00 61.78 99 ASN A N 1
ATOM 803 C CA . ASN A 1 99 ? 25.964 6.833 -49.137 1.00 61.78 99 ASN A CA 1
ATOM 804 C C . ASN A 1 99 ? 27.380 7.197 -49.611 1.00 61.78 99 ASN A C 1
ATOM 806 O O . ASN A 1 99 ? 27.563 7.481 -50.789 1.00 61.78 99 ASN A O 1
ATOM 810 N N . TYR A 1 100 ? 28.391 7.141 -48.737 1.00 60.31 100 TYR A N 1
ATOM 811 C CA . TYR A 1 100 ? 29.783 7.352 -49.153 1.00 60.31 100 TYR A CA 1
ATOM 812 C C . TYR A 1 100 ? 30.298 6.250 -50.085 1.00 60.31 100 TYR A C 1
ATOM 814 O O . TYR A 1 100 ? 31.049 6.547 -51.010 1.00 60.31 100 TYR A O 1
ATOM 822 N N . LYS A 1 101 ? 29.911 4.987 -49.872 1.00 60.50 101 LYS A N 1
ATOM 823 C CA . LYS A 1 101 ? 30.275 3.887 -50.779 1.00 60.50 101 LYS A CA 1
ATOM 824 C C . LYS A 1 101 ? 29.604 4.014 -52.145 1.00 60.50 101 LYS A C 1
ATOM 826 O O . LYS A 1 101 ? 30.279 3.798 -53.144 1.00 60.50 101 LYS A O 1
ATOM 831 N N . PHE A 1 102 ? 28.325 4.385 -52.183 1.00 60.09 102 PHE A N 1
ATOM 832 C CA . PHE A 1 102 ? 27.597 4.618 -53.431 1.00 60.09 102 PHE A CA 1
ATOM 833 C C . PHE A 1 102 ? 28.174 5.811 -54.198 1.00 60.09 102 PHE A C 1
ATOM 835 O O . PHE A 1 102 ? 28.534 5.642 -55.354 1.00 60.09 102 PHE A O 1
ATOM 842 N N . ALA A 1 103 ? 28.398 6.955 -53.542 1.00 60.44 103 ALA A N 1
ATOM 843 C CA . ALA A 1 103 ? 29.003 8.126 -54.186 1.00 60.44 103 ALA A CA 1
ATOM 844 C C . ALA A 1 103 ? 30.407 7.833 -54.750 1.00 60.44 103 ALA A C 1
ATOM 846 O O . ALA A 1 103 ? 30.740 8.242 -55.856 1.00 60.44 103 ALA A O 1
ATOM 847 N N . ARG A 1 104 ? 31.226 7.059 -54.024 1.00 60.62 104 ARG A N 1
ATOM 848 C CA . ARG A 1 104 ? 32.574 6.681 -54.478 1.00 60.62 104 ARG A CA 1
ATOM 849 C C . ARG A 1 104 ? 32.562 5.670 -55.630 1.00 60.62 104 ARG A C 1
ATOM 851 O O . ARG A 1 104 ? 33.497 5.656 -56.423 1.00 60.62 104 ARG A O 1
ATOM 858 N N . ALA A 1 105 ? 31.548 4.807 -55.698 1.00 61.09 105 ALA A N 1
ATOM 859 C CA . ALA A 1 105 ? 31.358 3.888 -56.819 1.00 61.09 105 ALA A CA 1
ATOM 860 C C . ALA A 1 105 ? 30.889 4.637 -58.077 1.00 61.09 105 ALA A C 1
ATOM 862 O O . ALA A 1 105 ? 31.392 4.376 -59.163 1.00 61.09 105 ALA A O 1
ATOM 863 N N . GLU A 1 106 ? 30.007 5.622 -57.909 1.00 59.56 106 GLU A N 1
ATOM 864 C CA . GLU A 1 106 ? 29.486 6.465 -58.989 1.00 59.56 106 GLU A CA 1
ATOM 865 C C . GLU A 1 106 ? 30.582 7.377 -59.584 1.00 59.56 106 GLU A C 1
ATOM 867 O O . GLU A 1 106 ? 30.705 7.497 -60.801 1.00 59.56 106 GLU A O 1
ATOM 872 N N . GLU A 1 107 ? 31.468 7.935 -58.749 1.00 59.53 107 GLU A N 1
ATOM 873 C CA . GLU A 1 107 ? 32.657 8.683 -59.202 1.00 59.53 107 GLU A CA 1
ATOM 874 C C . GLU A 1 107 ? 33.687 7.797 -59.938 1.00 59.53 107 GLU A C 1
ATOM 876 O O . GLU A 1 107 ? 34.386 8.263 -60.842 1.00 59.53 107 GLU A O 1
ATOM 881 N N . ALA A 1 108 ? 33.784 6.514 -59.576 1.00 60.06 108 ALA A N 1
ATOM 882 C CA . ALA A 1 108 ? 34.679 5.558 -60.231 1.00 60.06 108 ALA A CA 1
ATOM 883 C C . ALA A 1 108 ? 34.142 5.075 -61.592 1.00 60.06 108 ALA A C 1
ATOM 885 O O . ALA A 1 108 ? 34.936 4.796 -62.486 1.00 60.06 108 ALA A O 1
ATOM 886 N N . GLU A 1 109 ? 32.820 5.006 -61.774 1.00 58.16 109 GLU A N 1
ATOM 887 C CA . GLU A 1 109 ? 32.202 4.718 -63.077 1.00 58.16 109 GLU A CA 1
ATOM 888 C C . GLU A 1 109 ? 32.199 5.938 -64.011 1.00 58.16 109 GLU A C 1
ATOM 890 O O . GLU A 1 109 ? 32.360 5.777 -65.217 1.00 58.16 109 GLU A O 1
ATOM 895 N N . ALA A 1 110 ? 32.083 7.160 -63.480 1.00 58.62 110 ALA A N 1
ATOM 896 C CA . ALA A 1 110 ? 32.082 8.393 -64.278 1.00 58.62 110 ALA A CA 1
ATOM 897 C C . ALA A 1 110 ? 33.475 8.843 -64.778 1.00 58.62 110 ALA A C 1
ATOM 899 O O . ALA A 1 110 ? 33.576 9.834 -65.501 1.00 58.62 110 ALA A O 1
ATOM 900 N N . SER A 1 111 ? 34.550 8.161 -64.365 1.00 55.72 111 SER A N 1
ATOM 901 C CA . SER A 1 111 ? 35.944 8.484 -64.715 1.00 55.72 111 SER A CA 1
ATOM 902 C C . SER A 1 111 ? 36.579 7.538 -65.750 1.00 55.72 111 SER A C 1
ATOM 904 O O . SER A 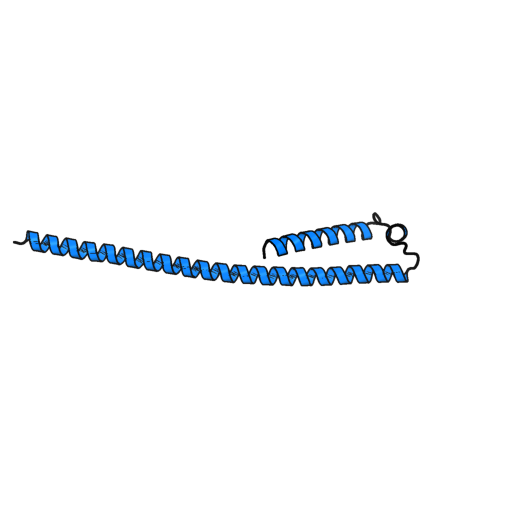1 111 ? 37.783 7.637 -66.001 1.00 55.72 111 SER A O 1
ATOM 906 N N . PHE A 1 112 ? 35.773 6.673 -66.377 1.00 48.38 112 PHE A N 1
ATOM 907 C CA . PHE A 1 112 ? 36.109 5.883 -67.572 1.00 48.38 112 PHE A CA 1
ATOM 908 C C . PHE A 1 112 ? 35.480 6.479 -68.836 1.00 48.38 112 PHE A C 1
ATOM 910 O O . PHE A 1 112 ? 36.102 6.321 -69.912 1.00 48.38 112 PHE A O 1
#